Protein AF-A0A947U9P8-F1 (afdb_monomer_lite)

Radius of gyration: 18.7 Å; chains: 1; bounding box: 41×29×53 Å

Secondary structure (DSSP, 8-state):
-HHHHHHHHHHHHHHT--HHHHHHHHHS-TTHHHHHHHHHHHHHHHHHHHHHHHHHHHTSHHHHHHHHHHHHHHHTTSS-GGGSSHHHHHHHHHHHHHHHHHHHHHHHHHH-HHHH--HHHHHHHTT-

Foldseek 3Di:
DLVVVLVVLLVVLVVPDDPVLVVCQVPDDLLSSLVSSCVRRVVVSLVSVLVVLVVVLVVPPVQVVQLVVLCVCVVVVNDDPCVNGPSSVVSVVVSVVVSVVVSVVSNVCVVPVVVVDDPVSCVVVVVD

Structure (mmCIF, N/CA/C/O backbone):
data_AF-A0A947U9P8-F1
#
_entry.id   AF-A0A947U9P8-F1
#
loop_
_atom_site.group_PDB
_atom_site.id
_atom_site.type_symbol
_atom_site.label_atom_id
_atom_site.label_alt_id
_atom_site.label_comp_id
_atom_site.label_asym_id
_atom_site.label_entity_id
_atom_site.label_seq_id
_atom_site.pdbx_PDB_ins_code
_atom_site.Cartn_x
_atom_site.Cartn_y
_atom_site.Cartn_z
_atom_site.occupancy
_atom_site.B_iso_or_equiv
_atom_site.auth_seq_id
_atom_site.auth_comp_id
_atom_site.auth_asym_id
_atom_site.auth_atom_id
_atom_site.pdbx_PDB_model_num
ATOM 1 N N . ALA A 1 1 ? -9.992 14.859 2.950 1.00 57.84 1 ALA A N 1
ATOM 2 C CA . ALA A 1 1 ? -10.344 13.779 2.009 1.00 57.84 1 ALA A CA 1
ATOM 3 C C . ALA A 1 1 ? -9.172 12.811 1.955 1.00 57.84 1 ALA A C 1
ATOM 5 O O . ALA A 1 1 ? -8.072 13.300 1.754 1.00 57.84 1 ALA A O 1
ATOM 6 N N . ALA A 1 2 ? -9.402 11.507 2.150 1.00 67.00 2 ALA A N 1
ATOM 7 C CA . ALA A 1 2 ? -8.356 10.473 2.238 1.00 67.00 2 ALA A CA 1
ATOM 8 C C . ALA A 1 2 ? -7.621 10.239 0.904 1.00 67.00 2 ALA A C 1
ATOM 10 O O . ALA A 1 2 ? -6.412 10.034 0.858 1.00 67.00 2 ALA A O 1
ATOM 11 N N . VAL A 1 3 ? -8.364 10.322 -0.203 1.00 75.12 3 VAL A N 1
ATOM 12 C CA . VAL A 1 3 ? -7.885 9.969 -1.547 1.00 75.12 3 VAL A CA 1
ATOM 13 C C . VAL A 1 3 ? -6.702 10.837 -2.021 1.00 75.12 3 VAL A C 1
ATOM 15 O O . VAL A 1 3 ? -5.688 10.261 -2.410 1.00 75.12 3 VAL A O 1
ATOM 18 N N . PRO A 1 4 ? -6.728 12.184 -1.917 1.00 81.00 4 PRO A N 1
ATOM 19 C CA . PRO A 1 4 ? -5.564 13.012 -2.262 1.00 81.00 4 PRO A CA 1
ATOM 20 C C . PRO A 1 4 ? -4.300 12.698 -1.448 1.00 81.00 4 PRO A C 1
ATOM 22 O O . PRO A 1 4 ? -3.184 12.837 -1.942 1.00 81.00 4 PRO A O 1
ATOM 25 N N . GLN A 1 5 ? -4.461 12.263 -0.196 1.00 80.81 5 GLN A N 1
ATOM 26 C CA . GLN A 1 5 ? -3.339 11.938 0.689 1.00 80.81 5 GLN A CA 1
ATOM 27 C C . GLN A 1 5 ? -2.718 10.588 0.313 1.00 80.81 5 GLN A C 1
ATOM 29 O O . GLN A 1 5 ? -1.495 10.483 0.245 1.00 80.81 5 GLN A O 1
ATOM 34 N N . ALA A 1 6 ? -3.541 9.586 -0.022 1.00 82.88 6 ALA A N 1
ATOM 35 C CA . ALA A 1 6 ? -3.055 8.330 -0.596 1.00 82.88 6 ALA A CA 1
ATOM 36 C C . ALA A 1 6 ? -2.292 8.563 -1.903 1.00 82.88 6 ALA A C 1
ATOM 38 O O . ALA A 1 6 ? -1.206 8.021 -2.087 1.00 82.88 6 ALA A O 1
ATOM 39 N N . GLN A 1 7 ? -2.822 9.417 -2.783 1.00 86.44 7 GLN A N 1
ATOM 40 C CA . GLN A 1 7 ? -2.166 9.753 -4.043 1.00 86.44 7 GLN A CA 1
ATOM 41 C C . GLN A 1 7 ? -0.766 10.344 -3.820 1.00 86.44 7 GLN A C 1
ATOM 43 O O . GLN A 1 7 ? 0.184 9.918 -4.474 1.00 86.44 7 GLN A O 1
ATOM 48 N N . ALA A 1 8 ? -0.616 11.287 -2.885 1.00 90.00 8 ALA A N 1
ATOM 49 C CA . ALA A 1 8 ? 0.685 11.873 -2.566 1.00 90.00 8 ALA A CA 1
ATOM 50 C C . ALA A 1 8 ? 1.690 10.817 -2.068 1.00 90.00 8 ALA A C 1
ATOM 52 O O . ALA A 1 8 ? 2.834 10.795 -2.519 1.00 90.00 8 ALA A O 1
ATOM 53 N N . LEU A 1 9 ? 1.250 9.898 -1.202 1.00 90.94 9 LEU A N 1
ATOM 54 C CA . LEU A 1 9 ? 2.091 8.815 -0.679 1.00 90.94 9 LEU A CA 1
ATOM 55 C C . LEU A 1 9 ? 2.511 7.813 -1.762 1.00 90.94 9 LEU A C 1
ATOM 57 O O . LEU A 1 9 ? 3.663 7.375 -1.775 1.00 90.94 9 LEU A O 1
ATOM 61 N N . LEU A 1 10 ? 1.613 7.482 -2.693 1.00 90.56 10 LEU A N 1
ATOM 62 C CA . LEU A 1 10 ? 1.929 6.635 -3.846 1.00 90.56 10 LEU A CA 1
ATOM 63 C C . LEU A 1 10 ? 2.955 7.313 -4.763 1.00 90.56 10 LEU A C 1
ATOM 65 O O . LEU A 1 10 ? 3.940 6.691 -5.153 1.00 90.56 10 LEU A O 1
ATOM 69 N N . VAL A 1 11 ? 2.776 8.604 -5.055 1.00 92.12 11 VAL A N 1
ATOM 70 C CA . VAL A 1 11 ? 3.731 9.386 -5.858 1.00 92.12 11 VAL A CA 1
ATOM 71 C C . VAL A 1 11 ? 5.101 9.449 -5.184 1.00 92.12 11 VAL A C 1
ATOM 73 O O . VAL A 1 11 ? 6.125 9.289 -5.847 1.00 92.12 11 VAL A O 1
ATOM 76 N N . ASP A 1 12 ? 5.148 9.659 -3.872 1.00 93.44 12 ASP A N 1
ATOM 77 C CA . ASP A 1 12 ? 6.411 9.704 -3.138 1.00 93.44 12 ASP A CA 1
ATOM 78 C C . ASP A 1 12 ? 7.100 8.338 -3.058 1.00 93.44 12 ASP A C 1
ATOM 80 O O . ASP A 1 12 ? 8.331 8.287 -3.072 1.00 93.44 12 ASP A O 1
ATOM 84 N N . SER A 1 13 ? 6.342 7.238 -3.032 1.00 92.75 13 SER A N 1
ATOM 85 C CA . SER A 1 13 ? 6.898 5.892 -3.206 1.00 92.75 13 SER A CA 1
ATOM 86 C C . SER A 1 13 ? 7.559 5.743 -4.583 1.00 92.75 13 SER A C 1
ATOM 88 O O . SER A 1 13 ? 8.726 5.360 -4.663 1.00 92.75 13 SER A O 1
ATOM 90 N N . VAL A 1 14 ? 6.885 6.166 -5.660 1.00 91.94 14 VAL A N 1
ATOM 91 C CA . VAL A 1 14 ? 7.458 6.140 -7.019 1.00 91.94 14 VAL A CA 1
ATOM 92 C C . VAL A 1 14 ? 8.736 6.978 -7.113 1.00 91.94 14 VAL A C 1
ATOM 94 O O . VAL A 1 14 ? 9.714 6.535 -7.708 1.00 91.94 14 VAL A O 1
ATOM 97 N N . LYS A 1 15 ? 8.785 8.164 -6.493 1.00 91.56 15 LYS A N 1
ATOM 98 C CA . LYS A 1 15 ? 9.997 9.010 -6.490 1.00 91.56 15 LYS A CA 1
ATOM 99 C C . LYS A 1 15 ? 11.191 8.367 -5.780 1.00 91.56 15 LYS A C 1
ATOM 101 O O . LYS A 1 15 ? 12.328 8.706 -6.091 1.00 91.56 15 LYS A O 1
ATOM 106 N N . LYS A 1 16 ? 10.942 7.487 -4.807 1.00 93.19 16 LYS A N 1
ATOM 107 C CA . LYS A 1 16 ? 11.979 6.764 -4.052 1.00 93.19 16 LYS A CA 1
ATOM 108 C C . LYS A 1 16 ? 12.383 5.446 -4.719 1.00 93.19 16 LYS A C 1
ATOM 110 O O . LYS A 1 16 ? 13.271 4.767 -4.209 1.00 93.19 16 LYS A O 1
ATOM 115 N N . MET A 1 17 ? 11.755 5.093 -5.841 1.00 94.69 17 MET A N 1
ATOM 116 C CA . MET A 1 17 ? 12.045 3.876 -6.587 1.00 94.69 17 MET A CA 1
ATOM 117 C C . MET A 1 17 ? 13.469 3.893 -7.131 1.00 94.69 17 MET A C 1
ATOM 119 O O . MET A 1 17 ? 13.890 4.822 -7.822 1.00 94.69 17 MET A O 1
ATOM 123 N N . THR A 1 18 ? 14.215 2.832 -6.839 1.00 94.81 18 THR A N 1
ATOM 124 C CA . THR A 1 18 ? 15.554 2.661 -7.391 1.00 94.81 18 THR A CA 1
ATOM 125 C C . THR A 1 18 ? 15.489 2.087 -8.807 1.00 94.81 18 THR A C 1
ATOM 127 O O . THR A 1 18 ? 14.503 1.480 -9.229 1.00 94.81 18 THR A O 1
ATOM 130 N N . VAL A 1 19 ? 16.592 2.195 -9.551 1.00 92.31 19 VAL A N 1
ATOM 131 C CA . VAL A 1 19 ? 16.722 1.540 -10.866 1.00 92.31 19 VAL A CA 1
ATOM 132 C C . VAL A 1 19 ? 16.585 0.015 -10.751 1.00 92.31 19 VAL A C 1
ATOM 134 O O . VAL A 1 19 ? 16.101 -0.636 -11.677 1.00 92.31 19 VAL A O 1
ATOM 137 N N . GLN A 1 20 ? 17.003 -0.573 -9.626 1.00 93.31 20 GLN A N 1
ATOM 138 C CA . GLN A 1 20 ? 16.857 -2.005 -9.374 1.00 93.31 20 GLN A CA 1
ATOM 139 C C . GLN A 1 20 ? 15.390 -2.395 -9.170 1.00 93.31 20 GLN A C 1
ATOM 141 O O . GLN A 1 20 ? 14.950 -3.393 -9.746 1.00 93.31 20 GLN A O 1
ATOM 146 N N . ASP A 1 21 ? 14.630 -1.597 -8.420 1.00 92.88 21 ASP A N 1
ATOM 147 C CA . ASP A 1 21 ? 13.188 -1.798 -8.246 1.00 92.88 21 ASP A CA 1
ATOM 148 C C . ASP A 1 21 ? 12.474 -1.716 -9.597 1.00 92.88 21 ASP A C 1
ATOM 150 O O . ASP A 1 21 ? 11.746 -2.634 -9.964 1.00 92.88 21 ASP A O 1
ATOM 154 N N . ALA A 1 22 ? 12.773 -0.688 -10.399 1.00 90.19 22 ALA A N 1
ATOM 155 C CA . ALA A 1 22 ? 12.191 -0.517 -11.729 1.00 90.19 22 ALA A CA 1
ATOM 156 C C . ALA A 1 22 ? 12.481 -1.714 -12.653 1.00 90.19 22 ALA A C 1
ATOM 158 O O . ALA A 1 22 ? 11.582 -2.227 -13.318 1.00 90.19 22 ALA A O 1
ATOM 159 N N . LYS A 1 23 ? 13.723 -2.220 -12.665 1.00 90.06 23 LYS A N 1
ATOM 160 C CA . LYS A 1 23 ? 14.085 -3.437 -13.418 1.00 90.06 23 LYS A CA 1
ATOM 161 C C . LYS A 1 23 ? 13.336 -4.673 -12.922 1.00 90.06 23 LYS A C 1
ATOM 163 O O . LYS A 1 23 ? 12.973 -5.521 -13.735 1.00 90.06 23 LYS A O 1
ATOM 168 N N . SER A 1 24 ? 13.136 -4.785 -11.612 1.00 92.38 24 SER A N 1
ATOM 169 C CA . SER A 1 24 ? 12.415 -5.906 -11.004 1.00 92.38 24 SER A CA 1
ATOM 170 C C . SER A 1 24 ? 10.930 -5.851 -11.359 1.00 92.38 24 SER A C 1
ATOM 172 O O . SER A 1 24 ? 10.361 -6.872 -11.720 1.00 92.38 24 SER A O 1
ATOM 174 N N . ILE A 1 25 ? 10.334 -4.656 -11.374 1.00 91.81 25 ILE A N 1
ATOM 175 C CA . ILE A 1 25 ? 8.949 -4.428 -11.805 1.00 91.81 25 ILE A CA 1
ATOM 176 C C . ILE A 1 25 ? 8.761 -4.788 -13.282 1.00 91.81 25 ILE A C 1
ATOM 178 O O . ILE A 1 25 ? 7.796 -5.469 -13.628 1.00 91.81 25 ILE A O 1
ATOM 182 N N . LEU A 1 26 ? 9.688 -4.371 -14.151 1.00 87.38 26 LEU A N 1
ATOM 183 C CA . LEU A 1 26 ? 9.618 -4.652 -15.590 1.00 87.38 26 LEU A CA 1
ATOM 184 C C . LEU A 1 26 ? 9.696 -6.149 -15.914 1.00 87.38 26 LEU A C 1
ATOM 186 O O . LEU A 1 26 ? 9.060 -6.596 -16.862 1.00 87.38 26 LEU A O 1
ATOM 190 N N . ARG A 1 27 ? 10.476 -6.920 -15.149 1.00 89.00 27 ARG A N 1
ATOM 191 C CA . ARG A 1 27 ? 10.682 -8.364 -15.375 1.00 89.00 27 ARG A CA 1
ATOM 192 C C . ARG A 1 27 ? 9.787 -9.265 -14.528 1.00 89.00 27 ARG A C 1
ATOM 194 O O . ARG A 1 27 ? 9.801 -10.477 -14.720 1.00 89.00 27 ARG A O 1
ATOM 201 N N . GLY A 1 28 ? 9.092 -8.693 -13.554 1.00 88.69 28 GLY A N 1
ATOM 202 C CA . GLY A 1 28 ? 8.252 -9.425 -12.623 1.00 88.69 28 GLY A CA 1
ATOM 203 C C . GLY A 1 28 ? 6.851 -9.724 -13.176 1.00 88.69 28 GLY A C 1
ATOM 204 O O . GLY A 1 28 ? 6.546 -9.383 -14.323 1.00 88.69 28 GLY A O 1
ATOM 205 N N . PRO A 1 29 ? 5.991 -10.360 -12.358 1.00 90.00 29 PRO A N 1
ATOM 206 C CA . PRO A 1 29 ? 4.596 -10.648 -12.698 1.00 90.00 29 PRO A CA 1
ATOM 207 C C . PRO A 1 29 ? 3.766 -9.391 -13.021 1.00 90.00 29 PRO A C 1
ATOM 209 O O . PRO A 1 29 ? 4.204 -8.254 -12.824 1.00 90.00 29 PRO A O 1
ATOM 212 N N . GLN A 1 30 ? 2.543 -9.608 -13.515 1.00 87.62 30 GLN A N 1
ATOM 213 C CA . GLN A 1 30 ? 1.634 -8.563 -14.016 1.00 87.62 30 GLN A CA 1
ATOM 214 C C . GLN A 1 30 ? 1.257 -7.489 -12.977 1.00 87.62 30 GLN A C 1
ATOM 216 O O . GLN A 1 30 ? 0.841 -6.402 -13.357 1.00 87.62 30 GLN A O 1
ATOM 221 N N . ASP A 1 31 ? 1.437 -7.768 -11.689 1.00 93.62 31 ASP A N 1
ATOM 222 C CA . ASP A 1 31 ? 1.104 -6.900 -10.557 1.00 93.62 31 ASP A CA 1
ATOM 223 C C . ASP A 1 31 ? 2.349 -6.363 -9.817 1.00 93.62 31 ASP A C 1
ATOM 225 O O . ASP A 1 31 ? 2.261 -5.887 -8.683 1.00 93.62 31 ASP A O 1
ATOM 229 N N . SER A 1 32 ? 3.542 -6.455 -10.417 1.00 95.25 32 SER A N 1
ATOM 230 C CA . SER A 1 32 ? 4.799 -6.128 -9.723 1.00 95.25 32 SER A CA 1
ATOM 231 C C . SER A 1 32 ? 4.886 -4.679 -9.241 1.00 95.25 32 SER A C 1
ATOM 233 O O . SER A 1 32 ? 5.455 -4.420 -8.177 1.00 95.25 32 SER A O 1
ATOM 235 N N . ALA A 1 33 ? 4.359 -3.717 -10.007 1.00 94.06 33 ALA A N 1
ATOM 236 C CA . ALA A 1 33 ? 4.343 -2.320 -9.580 1.00 94.06 33 ALA A CA 1
ATOM 237 C C . ALA A 1 33 ? 3.389 -2.140 -8.395 1.00 94.06 33 ALA A C 1
ATOM 239 O O . ALA A 1 33 ? 3.711 -1.440 -7.434 1.00 94.06 33 ALA A O 1
ATOM 240 N N . THR A 1 34 ? 2.256 -2.835 -8.421 1.00 96.25 34 THR A N 1
ATOM 241 C CA . THR A 1 34 ? 1.279 -2.856 -7.337 1.00 96.25 34 THR A CA 1
ATOM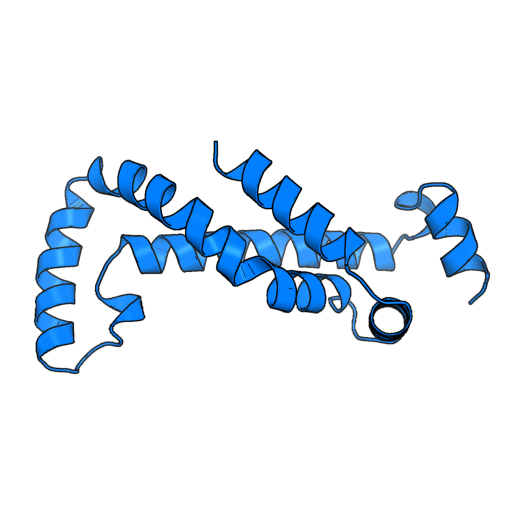 242 C C . THR A 1 34 ? 1.878 -3.444 -6.067 1.00 96.25 34 THR A C 1
ATOM 244 O O . THR A 1 34 ? 1.767 -2.831 -5.006 1.00 96.25 34 THR A O 1
ATOM 247 N N . GLN A 1 35 ? 2.582 -4.575 -6.158 1.00 96.94 35 GLN A N 1
ATOM 248 C CA . GLN A 1 35 ? 3.277 -5.178 -5.018 1.00 96.94 35 GLN A CA 1
ATOM 249 C C . GLN A 1 35 ? 4.324 -4.229 -4.422 1.00 96.94 35 GLN A C 1
ATOM 251 O O . GLN A 1 35 ? 4.411 -4.086 -3.199 1.00 96.94 35 GLN A O 1
ATOM 256 N N . TYR A 1 36 ? 5.092 -3.541 -5.273 1.00 96.56 36 TYR A N 1
ATOM 257 C CA . TYR A 1 36 ? 6.057 -2.538 -4.829 1.00 96.56 36 TYR A CA 1
ATOM 258 C C . TYR A 1 36 ? 5.376 -1.389 -4.076 1.00 96.56 36 TYR A C 1
ATOM 260 O O . TYR A 1 36 ? 5.782 -1.051 -2.960 1.00 96.56 36 TYR A O 1
ATOM 268 N N . LEU A 1 37 ? 4.324 -0.803 -4.656 1.00 96.25 37 LEU A N 1
ATOM 269 C CA . LEU A 1 37 ? 3.581 0.295 -4.039 1.00 96.25 37 LEU A CA 1
ATOM 270 C C . LEU A 1 37 ? 2.948 -0.147 -2.720 1.00 96.25 37 LEU A C 1
ATOM 272 O O . LEU A 1 37 ? 3.062 0.566 -1.724 1.00 96.25 37 LEU A O 1
ATOM 276 N N . ASN A 1 38 ? 2.358 -1.340 -2.680 1.00 96.44 38 ASN A N 1
ATOM 277 C CA . ASN A 1 38 ? 1.786 -1.918 -1.471 1.00 96.44 38 ASN A CA 1
ATOM 278 C C . ASN A 1 38 ? 2.848 -2.013 -0.367 1.00 96.44 38 ASN A C 1
ATOM 280 O O . ASN A 1 38 ? 2.715 -1.379 0.680 1.00 96.44 38 ASN A O 1
ATOM 284 N N . LYS A 1 39 ? 3.982 -2.660 -0.650 1.00 96.69 39 LYS A N 1
A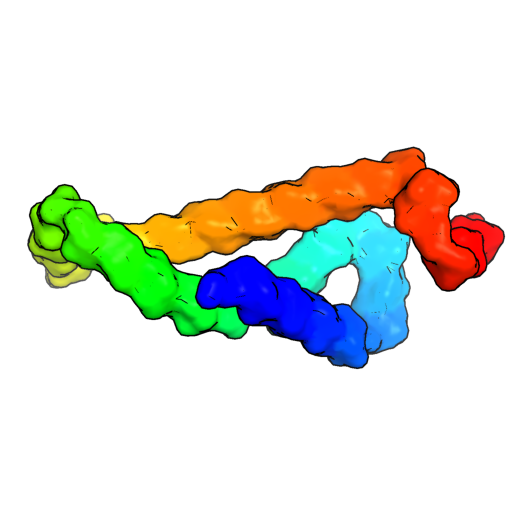TOM 285 C CA . LYS A 1 39 ? 5.082 -2.823 0.311 1.00 96.69 39 LYS A CA 1
ATOM 286 C C . LYS A 1 39 ? 5.636 -1.498 0.851 1.00 96.69 39 LYS A C 1
ATOM 288 O O . LYS A 1 39 ? 6.094 -1.444 1.988 1.00 96.69 39 LYS A O 1
ATOM 293 N N . THR A 1 40 ? 5.660 -0.448 0.036 1.00 96.44 40 THR A N 1
ATOM 294 C CA . THR A 1 40 ? 6.380 0.800 0.352 1.00 96.44 40 THR A CA 1
ATOM 295 C C . THR A 1 40 ? 5.494 1.930 0.867 1.00 96.44 40 THR A C 1
ATOM 297 O O . THR A 1 40 ? 6.020 2.882 1.449 1.00 96.44 40 THR A O 1
ATOM 300 N N . SER A 1 41 ? 4.178 1.843 0.650 1.00 95.94 41 SER A N 1
ATOM 301 C CA . SER A 1 41 ? 3.238 2.923 0.968 1.00 95.94 41 SER A CA 1
ATOM 302 C C . SER A 1 41 ? 2.027 2.496 1.799 1.00 95.94 41 SER A C 1
ATOM 304 O O . SER A 1 41 ? 1.404 3.364 2.413 1.00 95.94 41 SER A O 1
ATOM 306 N N . ARG A 1 42 ? 1.680 1.198 1.857 1.00 95.31 42 ARG A N 1
ATOM 307 C CA . ARG A 1 42 ? 0.428 0.739 2.487 1.00 95.31 42 ARG A CA 1
ATOM 308 C C . ARG A 1 42 ? 0.302 1.186 3.936 1.00 95.31 42 ARG A C 1
ATOM 310 O O . ARG A 1 42 ? -0.744 1.705 4.303 1.00 95.31 42 ARG A O 1
ATOM 317 N N . GLU A 1 43 ? 1.353 1.047 4.738 1.00 94.75 43 GLU A N 1
ATOM 318 C CA . GLU A 1 43 ? 1.316 1.429 6.156 1.00 94.75 43 GLU A CA 1
ATOM 319 C C . GLU A 1 43 ? 1.140 2.940 6.354 1.00 94.75 43 GLU A C 1
ATOM 321 O O . GLU A 1 43 ? 0.378 3.383 7.214 1.00 94.75 43 GLU A O 1
ATOM 326 N N . GLN A 1 44 ? 1.786 3.761 5.524 1.00 94.19 44 GLN A N 1
ATOM 327 C CA . GLN A 1 44 ? 1.604 5.209 5.581 1.00 94.19 44 GLN A CA 1
ATOM 328 C C . GLN A 1 44 ? 0.188 5.600 5.144 1.00 94.19 44 GLN A C 1
ATOM 330 O O . GLN A 1 44 ? -0.422 6.466 5.769 1.00 94.19 44 GLN A O 1
ATOM 335 N N . ILE A 1 45 ? -0.358 4.950 4.110 1.00 94.06 45 ILE A N 1
ATOM 336 C CA . ILE A 1 45 ? -1.737 5.184 3.660 1.00 94.06 45 ILE A CA 1
ATOM 337 C C . ILE A 1 45 ? -2.716 4.757 4.758 1.00 94.06 45 ILE A C 1
ATOM 339 O O . ILE A 1 45 ? -3.617 5.522 5.100 1.00 94.06 45 ILE A O 1
ATOM 343 N N . ARG A 1 46 ? -2.491 3.595 5.384 1.00 94.31 46 ARG A N 1
ATOM 344 C CA . ARG A 1 46 ? -3.260 3.088 6.526 1.00 94.31 46 ARG A CA 1
ATOM 345 C C . ARG A 1 46 ? -3.325 4.107 7.656 1.00 94.31 46 ARG A C 1
ATOM 347 O O . ARG A 1 46 ? -4.412 4.407 8.144 1.00 94.31 46 ARG A O 1
ATOM 354 N N . ALA A 1 47 ? -2.183 4.676 8.038 1.00 92.69 47 ALA A N 1
ATOM 355 C CA . ALA A 1 47 ? -2.105 5.676 9.099 1.00 92.69 47 ALA A CA 1
ATOM 356 C C . ALA A 1 47 ? -2.925 6.944 8.786 1.00 92.69 47 ALA A C 1
ATOM 358 O O . ALA A 1 47 ? -3.494 7.543 9.697 1.00 92.69 47 ALA A O 1
ATOM 359 N N . GLN A 1 48 ? -3.026 7.333 7.510 1.00 90.81 48 GLN A N 1
ATOM 360 C CA . GLN A 1 48 ? -3.858 8.464 7.078 1.00 90.81 48 GLN A CA 1
ATOM 361 C C . GLN A 1 48 ? -5.345 8.099 6.963 1.00 90.81 48 GLN A C 1
ATOM 363 O O . GLN A 1 48 ? -6.215 8.934 7.213 1.00 90.81 48 GLN A O 1
ATOM 368 N N . PHE A 1 49 ? -5.655 6.857 6.588 1.00 89.94 49 PHE A N 1
ATOM 369 C CA . PHE A 1 49 ? -7.024 6.398 6.352 1.00 89.94 49 PHE A CA 1
ATOM 370 C C . PHE A 1 49 ? -7.755 6.081 7.652 1.00 89.94 49 PHE A C 1
ATOM 372 O O . PHE A 1 49 ? -8.917 6.457 7.794 1.00 89.94 49 PHE A O 1
ATOM 379 N N . LEU A 1 50 ? -7.072 5.466 8.619 1.00 90.94 50 LEU A N 1
ATOM 380 C CA . LEU A 1 50 ? -7.661 5.043 9.887 1.00 90.94 50 LEU A CA 1
ATOM 381 C C . LEU A 1 50 ? -8.451 6.148 10.619 1.00 90.94 50 LEU A C 1
ATOM 383 O O . LEU A 1 50 ? -9.588 5.877 10.999 1.00 90.94 50 LEU A O 1
ATOM 387 N N . PRO A 1 51 ? -7.958 7.393 10.806 1.00 90.44 51 PRO A N 1
ATOM 388 C CA . PRO A 1 51 ? -8.745 8.436 11.474 1.00 90.44 51 PRO A CA 1
ATOM 389 C C . PRO A 1 51 ? -9.982 8.870 10.671 1.00 90.44 51 PRO A C 1
ATOM 391 O O . PRO A 1 51 ? -10.991 9.271 11.252 1.00 90.44 51 PRO A O 1
ATOM 394 N N . ILE A 1 52 ? -9.929 8.782 9.340 1.00 88.62 52 ILE A N 1
ATOM 395 C CA . ILE A 1 52 ? -11.048 9.132 8.457 1.00 88.62 52 ILE A CA 1
ATOM 396 C C . ILE A 1 52 ? -12.114 8.036 8.510 1.00 88.62 52 ILE A C 1
ATOM 398 O O . ILE A 1 52 ? -13.293 8.345 8.679 1.00 88.62 52 ILE A O 1
ATOM 402 N N . VAL A 1 53 ? -11.690 6.771 8.430 1.00 88.12 53 VAL A N 1
ATOM 403 C CA . VAL A 1 53 ? -12.557 5.601 8.609 1.00 88.12 53 VAL A CA 1
ATOM 404 C C . VAL A 1 53 ? -13.181 5.632 9.994 1.00 88.12 53 VAL A C 1
ATOM 406 O O . VAL A 1 53 ? -14.393 5.524 10.104 1.00 88.12 53 VAL A O 1
ATOM 409 N N . LYS A 1 54 ? -12.395 5.887 11.043 1.00 87.38 54 LYS A N 1
ATOM 410 C CA . LYS A 1 54 ? -12.908 6.015 12.406 1.00 87.38 54 LYS A CA 1
ATOM 411 C C . LYS A 1 54 ? -14.007 7.062 12.511 1.00 87.38 54 LYS A C 1
ATOM 413 O O . LYS A 1 54 ? -15.085 6.751 12.997 1.00 87.38 54 LYS A O 1
ATOM 418 N N . LYS A 1 55 ? -13.785 8.266 11.978 1.00 86.62 55 LYS A N 1
ATOM 419 C CA . LYS A 1 55 ? -14.805 9.322 11.981 1.00 86.62 55 LYS A CA 1
ATOM 420 C C . LYS A 1 55 ? -16.086 8.903 11.251 1.00 86.62 55 LYS A C 1
ATOM 422 O O . LYS A 1 55 ? -17.168 9.247 11.712 1.00 86.62 55 LYS A O 1
ATOM 427 N N . ALA A 1 56 ? -15.972 8.201 10.124 1.00 85.00 56 ALA A N 1
ATOM 428 C CA . ALA A 1 56 ? -17.128 7.725 9.364 1.00 85.00 56 ALA A CA 1
ATOM 429 C C . ALA A 1 56 ? -17.873 6.602 10.102 1.00 85.00 56 ALA A C 1
ATOM 431 O O . ALA A 1 56 ? -19.099 6.595 10.165 1.00 85.00 56 ALA A O 1
ATOM 432 N N . THR A 1 57 ? -17.135 5.678 10.707 1.00 81.62 57 THR A N 1
ATOM 433 C CA . THR A 1 57 ? -17.690 4.516 11.398 1.00 81.62 57 THR A CA 1
ATOM 434 C C . THR A 1 57 ? -18.279 4.890 12.762 1.00 81.62 57 THR A C 1
ATOM 436 O O . THR A 1 57 ? -19.328 4.369 13.125 1.00 81.62 57 THR A O 1
ATOM 439 N N . ASP A 1 58 ? -17.711 5.874 13.468 1.00 78.94 58 ASP A N 1
ATOM 440 C CA . ASP A 1 58 ? -18.249 6.434 14.721 1.00 78.94 58 ASP A CA 1
ATOM 441 C C . ASP A 1 58 ? -19.644 7.070 14.539 1.00 78.94 58 ASP A C 1
ATOM 443 O O . ASP A 1 58 ? -20.422 7.154 15.492 1.00 78.94 58 ASP A O 1
ATOM 447 N N . GLN A 1 59 ? -19.983 7.503 13.318 1.00 76.12 59 GLN A N 1
ATOM 448 C CA . GLN A 1 59 ? -21.315 8.021 12.974 1.00 76.12 59 GLN A CA 1
ATOM 449 C C . GLN A 1 59 ? -22.363 6.911 12.822 1.00 76.12 59 GLN A C 1
ATOM 451 O O . GLN A 1 59 ? -23.561 7.192 12.815 1.00 76.12 59 GLN A O 1
ATOM 456 N N . VAL A 1 60 ? -21.934 5.651 12.727 1.00 78.38 60 VAL A N 1
ATOM 457 C CA . VAL A 1 60 ? -22.813 4.495 12.567 1.00 78.38 60 VAL A CA 1
ATOM 458 C C . VAL A 1 60 ? -22.939 3.787 13.914 1.00 78.38 60 VAL A C 1
ATOM 460 O O . VAL A 1 60 ? -21.989 3.194 14.415 1.00 78.38 60 VAL A O 1
ATOM 463 N N . GLY A 1 61 ? -24.136 3.798 14.510 1.00 69.25 61 GLY A N 1
ATOM 464 C CA . GLY A 1 61 ? -24.379 3.207 15.838 1.00 69.25 61 GLY A CA 1
ATOM 465 C C . GLY A 1 61 ? -23.965 1.730 15.976 1.00 69.25 61 GLY A C 1
ATOM 466 O O . GLY A 1 61 ? -23.588 1.302 17.066 1.00 69.25 61 GLY A O 1
ATOM 467 N N . LEU A 1 62 ? -23.950 0.976 14.870 1.00 71.38 62 LEU A N 1
ATOM 468 C CA . LEU A 1 62 ? -23.489 -0.420 14.808 1.00 71.38 62 LEU A CA 1
ATOM 469 C C . LEU A 1 62 ? -22.005 -0.591 15.171 1.00 71.38 62 LEU A C 1
ATOM 471 O O . LEU A 1 62 ? -21.633 -1.623 15.727 1.00 71.38 62 LEU A O 1
ATOM 475 N N . ALA A 1 63 ? -21.170 0.420 14.920 1.00 75.31 63 ALA A N 1
ATOM 476 C CA . ALA A 1 63 ? -19.746 0.376 15.238 1.00 75.31 63 ALA A CA 1
ATOM 477 C C . ALA A 1 63 ? -19.486 0.205 16.736 1.00 75.31 63 ALA A C 1
ATOM 479 O O . ALA A 1 63 ? -18.631 -0.579 17.141 1.00 75.31 63 ALA A O 1
ATOM 480 N N . LYS A 1 64 ? -20.276 0.889 17.574 1.00 72.44 64 LYS A N 1
ATOM 481 C CA . LYS A 1 64 ? -20.165 0.792 19.036 1.00 72.44 64 LYS A CA 1
ATOM 482 C C . LYS A 1 64 ? -20.495 -0.614 19.534 1.00 72.44 64 LYS A C 1
ATOM 484 O O . LYS A 1 64 ? -19.775 -1.142 20.379 1.00 72.44 64 LYS A O 1
ATOM 489 N N . GLN A 1 65 ? -21.546 -1.226 18.987 1.00 75.38 65 GLN A N 1
ATOM 490 C CA . GLN A 1 65 ? -21.971 -2.572 19.371 1.00 75.38 65 GLN A CA 1
ATOM 491 C C . GLN A 1 65 ? -20.929 -3.624 18.965 1.00 75.38 65 GLN A C 1
ATOM 493 O O . GLN A 1 65 ? -20.571 -4.477 19.777 1.00 75.38 65 GLN A O 1
ATOM 498 N N . TYR A 1 66 ? -20.399 -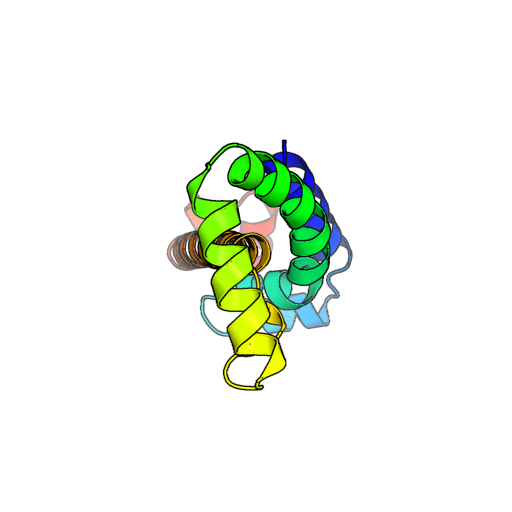3.528 17.739 1.00 77.06 66 TYR A N 1
ATOM 499 C CA . TYR A 1 66 ? -19.330 -4.410 17.268 1.00 77.06 66 TYR A CA 1
ATOM 500 C C . TYR A 1 66 ? -18.070 -4.266 18.125 1.00 77.06 66 TYR A C 1
ATOM 502 O O . TYR A 1 66 ? -17.529 -5.266 18.580 1.00 77.06 66 TYR A O 1
ATOM 510 N N . ASN A 1 67 ? -17.636 -3.035 18.411 1.00 74.75 67 ASN A N 1
ATOM 511 C CA . ASN A 1 67 ? -16.424 -2.781 19.190 1.00 74.75 67 ASN A CA 1
ATOM 512 C C . ASN A 1 67 ? -16.526 -3.287 20.633 1.00 74.75 67 ASN A C 1
ATOM 514 O O . ASN A 1 67 ? -15.539 -3.782 21.171 1.00 74.75 67 ASN A O 1
ATOM 518 N N . SER A 1 68 ? -17.710 -3.224 21.252 1.00 76.88 68 SER A N 1
ATOM 519 C CA . SER A 1 68 ? -17.923 -3.806 22.583 1.00 76.88 68 SER A CA 1
ATOM 520 C C . SER A 1 68 ? -17.775 -5.330 22.569 1.00 76.88 68 SER A C 1
ATOM 522 O O . SER A 1 68 ? -17.148 -5.893 23.463 1.00 76.88 68 SER A O 1
ATOM 524 N N . PHE A 1 69 ? -18.334 -6.000 21.557 1.00 76.94 69 PHE A N 1
ATOM 525 C CA . PHE A 1 69 ? -18.267 -7.456 21.430 1.00 76.94 69 PHE A CA 1
ATOM 526 C C . PHE A 1 69 ? -16.864 -7.934 21.030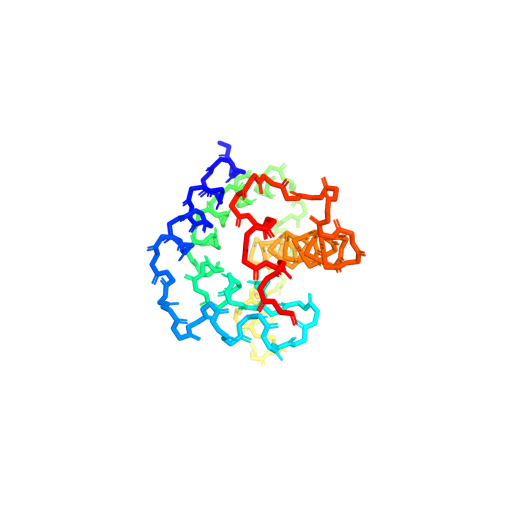 1.00 76.94 69 PHE A C 1
ATOM 528 O O . PHE A 1 69 ? -16.293 -8.813 21.673 1.00 76.94 69 PHE A O 1
ATOM 535 N N . ALA A 1 70 ? -16.279 -7.317 20.003 1.00 74.31 70 ALA A N 1
ATOM 536 C CA . ALA A 1 70 ? -14.949 -7.646 19.505 1.00 74.31 70 ALA A CA 1
ATOM 537 C C . ALA A 1 70 ? -13.859 -7.327 20.543 1.00 74.31 70 ALA A C 1
ATOM 539 O O . ALA A 1 70 ? -12.962 -8.136 20.757 1.00 74.31 70 ALA A O 1
ATOM 540 N N . GLY A 1 71 ? -13.966 -6.210 21.269 1.00 72.31 71 GLY A N 1
ATOM 541 C CA . GLY A 1 71 ? -13.048 -5.895 22.365 1.00 72.31 71 GLY A CA 1
ATOM 542 C C . GLY A 1 71 ? -13.076 -6.942 23.483 1.00 72.31 71 GLY A C 1
ATOM 543 O O . GLY A 1 71 ? -12.027 -7.316 24.005 1.00 72.31 71 GLY A O 1
ATOM 544 N N . GLN A 1 72 ? -14.260 -7.470 23.807 1.00 76.56 72 GLN A N 1
ATOM 545 C CA . GLN A 1 72 ? -14.413 -8.535 24.797 1.00 76.56 72 GLN A CA 1
ATOM 546 C C . GLN A 1 72 ? -13.891 -9.885 24.282 1.00 76.56 72 GLN A C 1
ATOM 548 O O . GLN A 1 72 ? -13.252 -10.612 25.026 1.00 76.56 72 GLN A O 1
ATOM 553 N N . ALA A 1 73 ? -14.093 -10.229 23.010 1.00 71.50 73 ALA A N 1
ATOM 554 C CA . ALA A 1 73 ? -13.546 -11.463 22.438 1.00 71.50 73 ALA A CA 1
ATOM 555 C C . ALA A 1 73 ? -12.008 -11.426 22.291 1.00 71.50 73 ALA A C 1
ATOM 557 O O . ALA A 1 73 ? -11.338 -12.441 22.497 1.00 71.50 73 ALA A O 1
ATOM 558 N N . ALA A 1 74 ? -11.434 -10.256 21.992 1.00 72.06 74 ALA A N 1
ATOM 559 C CA . ALA A 1 74 ? -9.987 -10.061 21.917 1.00 72.06 74 ALA A CA 1
ATOM 560 C C . ALA A 1 74 ? -9.302 -10.194 23.288 1.00 72.06 74 ALA A C 1
ATOM 562 O O . ALA A 1 74 ? -8.209 -10.753 23.365 1.00 72.06 74 ALA A O 1
ATOM 563 N N . SER A 1 75 ? -9.940 -9.754 24.382 1.00 72.31 75 SER A N 1
ATOM 564 C CA . SER A 1 75 ? -9.384 -9.916 25.737 1.00 72.31 75 SER A CA 1
ATOM 565 C C . SER A 1 75 ? -9.321 -11.378 26.199 1.00 72.31 75 SER A C 1
ATOM 567 O O . SER A 1 75 ? -8.507 -11.707 27.059 1.00 72.31 75 SER A O 1
ATOM 569 N N . PHE A 1 76 ? -10.110 -12.265 25.584 1.00 77.00 76 PHE A N 1
ATOM 570 C CA . PHE A 1 76 ? -10.024 -13.719 25.759 1.00 77.00 76 PHE A CA 1
ATOM 571 C C . PHE A 1 76 ? -9.059 -14.405 24.773 1.00 77.00 76 PHE A C 1
ATOM 573 O O . PHE A 1 76 ? -8.944 -15.628 24.790 1.00 77.00 76 PHE A O 1
ATOM 580 N N . GLY A 1 77 ? -8.368 -13.649 23.911 1.00 71.44 77 GLY A N 1
ATOM 581 C CA . GLY A 1 77 ? -7.412 -14.183 22.933 1.00 71.44 77 GLY A CA 1
ATOM 582 C C . GLY A 1 77 ? -8.051 -14.919 21.750 1.00 71.44 77 GLY A C 1
ATOM 583 O O . GLY A 1 77 ? -7.358 -15.635 21.034 1.00 71.44 77 GLY A O 1
ATOM 584 N N . VAL A 1 78 ? -9.363 -14.763 21.539 1.00 74.31 78 VAL A N 1
ATOM 585 C CA . VAL A 1 78 ? -10.124 -15.495 20.506 1.00 74.31 78 VAL A CA 1
ATOM 586 C C . VAL A 1 78 ? -9.967 -14.861 19.116 1.00 74.31 78 VAL A C 1
ATOM 588 O O . VAL A 1 78 ? -10.156 -15.530 18.104 1.00 74.31 78 VAL A O 1
ATOM 591 N N . ILE A 1 79 ? -9.595 -13.580 19.051 1.00 68.06 79 ILE A N 1
ATOM 592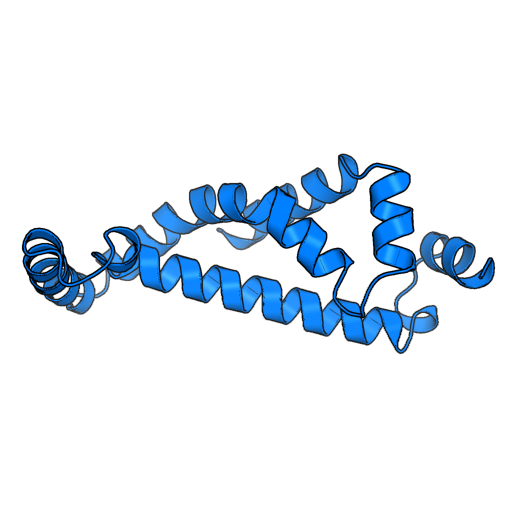 C CA . ILE A 1 79 ? -9.388 -12.831 17.805 1.00 68.06 79 ILE A CA 1
ATOM 593 C C . ILE A 1 79 ? -8.147 -11.940 17.888 1.00 68.06 79 ILE A C 1
ATOM 595 O O . ILE A 1 79 ? -7.815 -11.414 18.950 1.00 68.06 79 ILE A O 1
ATOM 599 N N . ASP A 1 80 ? -7.480 -11.760 16.745 1.00 67.19 80 ASP A N 1
ATOM 600 C CA . ASP A 1 80 ? -6.320 -10.876 16.598 1.00 67.19 80 ASP A CA 1
ATOM 601 C C . ASP A 1 80 ? -6.694 -9.430 16.977 1.00 67.19 80 ASP A C 1
ATOM 603 O O . ASP A 1 80 ? -7.740 -8.913 16.572 1.00 67.19 80 ASP A O 1
ATOM 607 N N . ALA A 1 81 ? -5.816 -8.755 17.725 1.00 63.81 81 ALA A N 1
ATOM 608 C CA . ALA A 1 81 ? -5.962 -7.357 18.124 1.00 63.81 81 ALA A CA 1
ATOM 609 C C . ALA A 1 81 ? -6.160 -6.412 16.924 1.00 63.81 81 ALA A C 1
ATOM 611 O O . ALA A 1 81 ? -6.822 -5.378 17.046 1.00 63.81 81 ALA A O 1
ATOM 612 N N . LYS A 1 82 ? -5.640 -6.773 15.744 1.00 59.91 82 LYS A N 1
ATOM 613 C CA . LYS A 1 82 ? -5.867 -6.024 14.499 1.00 59.91 82 LYS A CA 1
ATOM 614 C C . LYS A 1 82 ? -7.324 -6.075 14.025 1.00 59.91 82 LYS A C 1
ATOM 616 O O . LYS A 1 82 ? -7.774 -5.127 13.393 1.00 59.91 82 LYS A O 1
ATOM 621 N N . SER A 1 83 ? -8.069 -7.113 14.396 1.00 62.28 83 SER A N 1
ATOM 622 C CA . SER A 1 83 ? -9.492 -7.303 14.077 1.00 62.28 83 SER A CA 1
ATOM 623 C C . SER A 1 83 ? -10.424 -6.925 15.234 1.00 62.28 83 SER A C 1
ATOM 625 O O . SER A 1 83 ? -11.645 -7.033 15.112 1.00 62.28 83 SER A O 1
ATOM 627 N N . ALA A 1 84 ? -9.867 -6.468 16.360 1.00 67.81 84 ALA A N 1
ATOM 628 C CA . ALA A 1 84 ? -10.607 -6.191 17.591 1.00 67.81 84 ALA A CA 1
ATOM 629 C C . ALA A 1 84 ? -11.505 -4.942 17.526 1.00 67.81 84 ALA A C 1
ATOM 631 O O . ALA A 1 84 ? -12.250 -4.679 18.468 1.00 67.81 84 ALA A O 1
ATOM 632 N N . ASN A 1 85 ? -11.447 -4.166 16.439 1.00 75.19 85 ASN A N 1
ATOM 633 C CA . ASN A 1 85 ? -12.393 -3.085 16.190 1.00 75.19 85 ASN A CA 1
ATOM 634 C C . ASN A 1 85 ? -12.740 -2.956 14.701 1.00 75.19 85 ASN A C 1
ATOM 636 O O . ASN A 1 85 ? -11.966 -3.338 13.816 1.00 75.19 85 ASN A O 1
ATOM 640 N N . ILE A 1 86 ? -13.941 -2.444 14.443 1.00 83.25 86 ILE A N 1
ATOM 641 C CA . ILE A 1 86 ? -14.510 -2.331 13.099 1.00 83.25 86 ILE A CA 1
ATOM 642 C C . ILE A 1 86 ? -13.729 -1.332 12.243 1.00 83.25 86 ILE A C 1
ATOM 644 O O . ILE A 1 86 ? -13.638 -1.494 11.031 1.00 83.25 86 ILE A O 1
ATOM 648 N N . GLU A 1 87 ? -13.126 -0.317 12.861 1.00 86.31 87 GLU A N 1
ATOM 649 C CA . GLU A 1 87 ? -12.370 0.720 12.169 1.00 86.31 87 GLU A CA 1
ATOM 650 C C . GLU A 1 87 ? -11.116 0.157 11.505 1.00 86.31 87 GLU A C 1
ATOM 652 O O . GLU A 1 87 ? -10.854 0.457 10.340 1.00 86.31 87 GLU A O 1
ATOM 657 N N . ASN A 1 88 ? -10.359 -0.683 12.214 1.00 85.88 88 ASN A N 1
ATOM 658 C CA . ASN A 1 88 ? -9.195 -1.366 11.664 1.00 85.88 88 ASN A CA 1
ATOM 659 C C . ASN A 1 88 ? -9.614 -2.292 10.522 1.00 85.88 88 ASN A C 1
ATOM 661 O O . ASN A 1 88 ? -9.026 -2.216 9.448 1.00 85.88 88 ASN A O 1
ATOM 665 N N . TYR A 1 89 ? -10.658 -3.102 10.726 1.00 85.00 89 TYR A N 1
ATOM 666 C CA . TYR A 1 89 ? -11.152 -4.019 9.699 1.00 85.00 89 TYR A CA 1
ATOM 667 C C . TYR A 1 89 ? -11.568 -3.279 8.422 1.00 85.00 89 TYR A C 1
ATOM 669 O O . TYR A 1 89 ? -11.090 -3.593 7.335 1.00 85.00 89 TYR A O 1
ATOM 677 N N . VAL A 1 90 ? -12.402 -2.243 8.546 1.00 88.56 90 VAL A N 1
ATOM 678 C CA . VAL A 1 90 ? -12.850 -1.434 7.403 1.00 88.56 90 VAL A CA 1
ATOM 679 C C . VAL A 1 90 ? -11.675 -0.713 6.740 1.00 88.56 90 VAL A C 1
ATOM 681 O O . VAL A 1 90 ? -11.647 -0.599 5.517 1.00 88.56 90 VAL A O 1
ATOM 684 N N . THR A 1 91 ? -10.685 -0.260 7.515 1.00 91.56 91 THR A N 1
ATOM 685 C CA . THR A 1 91 ? -9.472 0.356 6.957 1.00 91.56 91 THR A CA 1
ATOM 686 C C . THR A 1 91 ? -8.677 -0.643 6.120 1.00 91.56 91 THR A C 1
ATOM 688 O O . THR A 1 91 ? -8.287 -0.302 5.007 1.00 91.56 91 THR A O 1
ATOM 691 N N . GLU A 1 92 ? -8.475 -1.873 6.601 1.00 91.38 92 GLU A N 1
ATOM 692 C CA . GLU A 1 92 ? -7.797 -2.915 5.818 1.00 91.38 92 GLU A CA 1
ATOM 693 C C . GLU A 1 92 ? -8.568 -3.258 4.544 1.00 91.38 92 GLU A C 1
ATOM 695 O O . GLU A 1 92 ? -7.974 -3.287 3.473 1.00 91.38 92 GLU A O 1
ATOM 700 N N . GLN A 1 93 ? -9.893 -3.411 4.626 1.00 91.25 93 GLN A N 1
ATOM 701 C CA . GLN A 1 93 ? -10.725 -3.681 3.448 1.00 91.25 93 GLN A CA 1
ATOM 702 C C . GLN A 1 93 ? -10.671 -2.541 2.420 1.00 91.25 93 GLN A C 1
ATOM 704 O O . GLN A 1 93 ? -10.622 -2.786 1.215 1.00 91.25 93 GLN A O 1
ATOM 709 N N . ALA A 1 94 ? -10.634 -1.286 2.874 1.00 91.06 94 ALA A N 1
ATOM 710 C CA . ALA A 1 94 ? -10.477 -0.136 1.988 1.00 91.06 94 ALA A CA 1
ATOM 711 C C . ALA A 1 94 ? -9.096 -0.111 1.309 1.00 91.06 94 ALA A C 1
ATOM 713 O O . ALA A 1 94 ? -8.998 0.244 0.134 1.00 91.06 94 ALA A O 1
ATOM 714 N N . LEU A 1 95 ? -8.034 -0.487 2.028 1.00 94.00 95 LEU A N 1
ATOM 715 C CA . LEU A 1 95 ? -6.688 -0.612 1.463 1.00 94.00 95 LEU A CA 1
ATOM 716 C C . LEU A 1 95 ? -6.597 -1.773 0.474 1.00 94.00 95 LEU A C 1
ATOM 718 O O . LEU A 1 95 ? -5.991 -1.612 -0.581 1.00 94.00 95 LEU A O 1
ATOM 722 N N . ASP A 1 96 ? -7.208 -2.913 0.788 1.00 94.56 96 ASP A N 1
ATOM 723 C CA . ASP A 1 96 ? -7.276 -4.063 -0.113 1.00 94.56 96 ASP A CA 1
ATOM 724 C C . ASP A 1 96 ? -7.972 -3.674 -1.413 1.00 94.56 96 ASP A C 1
ATOM 726 O O . ASP A 1 96 ? -7.379 -3.819 -2.477 1.00 94.56 96 ASP A O 1
ATOM 730 N N . GLY A 1 97 ? -9.151 -3.051 -1.327 1.00 94.06 97 GLY A N 1
ATOM 731 C CA . GLY A 1 97 ? -9.854 -2.534 -2.500 1.00 94.06 97 GLY A CA 1
ATOM 732 C C . GLY A 1 97 ? -9.023 -1.523 -3.296 1.00 94.06 97 GLY A C 1
ATOM 733 O O . GLY A 1 97 ? -8.952 -1.615 -4.519 1.00 94.06 97 GLY A O 1
ATOM 734 N N . LEU A 1 98 ? -8.335 -0.593 -2.624 1.00 92.88 98 LEU A N 1
ATOM 735 C CA . LEU A 1 98 ? -7.443 0.363 -3.289 1.00 92.88 98 LEU A CA 1
ATOM 736 C C . LEU A 1 98 ? -6.350 -0.349 -4.099 1.00 92.88 98 LEU A C 1
ATOM 738 O O . LEU A 1 98 ? -6.135 -0.010 -5.261 1.00 92.88 98 LEU A O 1
ATOM 742 N N . PHE A 1 99 ? -5.660 -1.325 -3.506 1.00 95.62 99 PHE A N 1
ATOM 743 C CA . PHE A 1 99 ? -4.589 -2.046 -4.193 1.00 95.62 99 PHE A CA 1
ATOM 744 C C . PHE A 1 99 ? -5.108 -3.026 -5.250 1.00 95.62 99 PHE A C 1
ATOM 746 O O . PHE A 1 99 ? -4.425 -3.212 -6.254 1.00 95.62 99 PHE A O 1
ATOM 753 N N . THR A 1 100 ? -6.319 -3.569 -5.103 1.00 96.19 100 THR A N 1
ATOM 754 C CA . THR A 1 100 ? -7.000 -4.313 -6.173 1.00 96.19 100 THR A CA 1
ATOM 755 C C . THR A 1 100 ? -7.217 -3.431 -7.400 1.00 96.19 100 THR A C 1
ATOM 757 O O . THR A 1 100 ? -6.808 -3.811 -8.493 1.00 96.19 100 THR A O 1
ATOM 760 N N . MET A 1 101 ? -7.754 -2.217 -7.231 1.00 93.25 101 MET A N 1
ATOM 761 C CA . MET A 1 101 ? -7.960 -1.297 -8.360 1.00 93.25 101 MET A CA 1
ATOM 762 C C . MET A 1 101 ? -6.638 -0.890 -9.030 1.00 93.25 101 MET A C 1
ATOM 764 O O . MET A 1 101 ? -6.576 -0.727 -10.248 1.00 93.25 101 MET A O 1
ATOM 768 N N . ILE A 1 102 ? -5.563 -0.726 -8.249 1.00 92.06 102 ILE A N 1
ATOM 769 C CA . ILE A 1 102 ? -4.226 -0.443 -8.794 1.00 92.06 102 ILE A CA 1
ATOM 770 C C . ILE A 1 102 ? -3.707 -1.643 -9.601 1.00 92.06 102 ILE A C 1
ATOM 772 O O . ILE A 1 102 ? -3.181 -1.430 -10.692 1.00 92.06 102 ILE A O 1
ATOM 776 N N . ALA A 1 103 ? -3.894 -2.877 -9.117 1.00 94.69 103 ALA A N 1
ATOM 777 C CA . ALA A 1 103 ? -3.502 -4.093 -9.835 1.00 94.69 103 ALA A CA 1
ATOM 778 C C . ALA A 1 103 ? -4.236 -4.233 -11.173 1.00 94.69 103 ALA A C 1
ATOM 780 O O . ALA A 1 103 ? -3.610 -4.508 -12.194 1.00 94.69 103 ALA A O 1
ATOM 781 N N . GLU A 1 104 ? -5.549 -3.999 -11.184 1.00 92.88 104 GLU A N 1
ATOM 782 C CA . GLU A 1 104 ? -6.357 -4.022 -12.408 1.00 92.88 104 GLU A CA 1
ATOM 783 C C . GLU A 1 104 ? -5.872 -2.973 -13.415 1.00 92.88 104 GLU A C 1
ATOM 785 O O . GLU A 1 104 ? -5.715 -3.256 -14.607 1.00 92.88 104 GLU A O 1
ATOM 790 N N . GLN A 1 105 ? -5.558 -1.768 -12.931 1.00 89.81 105 GLN A N 1
ATOM 791 C CA . GLN A 1 105 ? -5.026 -0.709 -13.778 1.00 89.81 105 GLN A CA 1
ATOM 792 C C . GLN A 1 105 ? -3.624 -1.042 -14.307 1.00 89.81 105 GLN A C 1
ATOM 794 O O . GLN A 1 105 ? -3.345 -0.765 -15.474 1.00 89.81 105 GLN A O 1
ATOM 799 N N . GLU A 1 106 ? -2.746 -1.635 -13.492 1.00 90.94 106 GLU A N 1
ATOM 800 C CA . GLU A 1 106 ? -1.428 -2.106 -13.934 1.00 90.94 106 GLU A CA 1
ATOM 801 C C . GLU A 1 106 ? -1.561 -3.174 -15.024 1.00 90.94 106 GLU A C 1
ATOM 803 O O . GLU A 1 106 ? -0.906 -3.060 -16.061 1.00 90.94 106 GLU A O 1
ATOM 808 N N . ALA A 1 107 ? -2.433 -4.166 -14.830 1.00 90.81 107 ALA A N 1
ATOM 809 C CA . ALA A 1 107 ? -2.675 -5.222 -15.808 1.00 90.81 107 ALA A CA 1
ATOM 810 C C . ALA A 1 107 ? -3.139 -4.638 -17.152 1.00 90.81 107 ALA A C 1
ATOM 812 O O . ALA A 1 107 ? -2.553 -4.938 -18.191 1.00 90.81 107 ALA A O 1
ATOM 813 N N . SER A 1 108 ? -4.096 -3.704 -17.127 1.00 87.69 108 SER A N 1
ATOM 814 C CA . SER A 1 108 ? -4.559 -3.002 -18.332 1.00 87.69 108 SER A CA 1
ATOM 815 C C . SER A 1 108 ? -3.430 -2.238 -19.048 1.00 87.69 108 SER A C 1
ATOM 817 O O . SER A 1 108 ? -3.334 -2.261 -20.277 1.00 87.69 108 SER A O 1
ATOM 819 N N . ILE A 1 109 ? -2.526 -1.600 -18.293 1.00 84.94 109 ILE A N 1
ATOM 820 C CA . ILE A 1 109 ? -1.348 -0.912 -18.848 1.00 84.94 109 ILE A CA 1
ATOM 821 C C . ILE A 1 109 ? -0.378 -1.909 -19.491 1.00 84.94 109 ILE A C 1
ATOM 823 O O . ILE A 1 109 ? 0.202 -1.603 -20.530 1.00 84.94 109 ILE A O 1
ATOM 827 N N . ARG A 1 110 ? -0.183 -3.088 -18.896 1.00 85.50 110 ARG A N 1
ATOM 828 C CA . ARG A 1 110 ? 0.710 -4.126 -19.432 1.00 85.50 110 ARG A CA 1
ATOM 829 C C . ARG A 1 110 ? 0.136 -4.823 -20.663 1.00 85.50 110 ARG A C 1
ATOM 831 O O . ARG A 1 110 ? 0.905 -5.175 -21.552 1.00 85.50 110 ARG A O 1
ATOM 838 N N . GLU A 1 111 ? -1.184 -4.980 -20.740 1.00 86.56 111 GLU A N 1
ATOM 839 C CA . GLU A 1 111 ? -1.877 -5.497 -21.926 1.00 86.56 111 GLU A CA 1
ATOM 840 C C . GLU A 1 111 ? -1.827 -4.508 -23.097 1.00 86.56 111 GLU A C 1
ATOM 842 O O . GLU A 1 111 ? -1.621 -4.911 -24.242 1.00 86.56 111 GLU A O 1
ATOM 847 N N . ASN A 1 112 ? -1.975 -3.205 -22.825 1.00 82.94 112 ASN A N 1
ATOM 848 C CA . ASN A 1 112 ? -1.910 -2.158 -23.844 1.00 82.94 112 ASN A CA 1
ATOM 849 C C . ASN A 1 112 ? -0.974 -0.997 -23.451 1.00 82.94 112 ASN A C 1
ATOM 851 O O . ASN A 1 112 ? -1.422 0.134 -23.205 1.00 82.94 112 ASN A O 1
ATOM 855 N N . PRO A 1 113 ? 0.351 -1.225 -23.472 1.00 73.19 113 PRO A N 1
ATOM 856 C CA . PRO A 1 113 ? 1.319 -0.210 -23.072 1.00 73.19 113 PRO A CA 1
ATOM 857 C C . PRO A 1 113 ? 1.312 0.986 -24.027 1.00 73.19 113 PRO A C 1
ATOM 859 O O . PRO A 1 113 ? 1.544 2.113 -23.602 1.00 73.19 113 PRO A O 1
ATOM 862 N N . ALA A 1 114 ? 0.987 0.791 -25.308 1.00 69.31 114 ALA A N 1
ATOM 863 C CA . ALA A 1 114 ? 0.943 1.869 -26.295 1.00 69.31 114 ALA A CA 1
ATOM 864 C C . ALA A 1 114 ? -0.200 2.874 -26.056 1.00 69.31 114 ALA A C 1
ATOM 866 O O . ALA A 1 114 ? -0.030 4.059 -26.372 1.00 69.31 114 ALA A O 1
ATOM 867 N N . GLY A 1 115 ? -1.330 2.407 -25.510 1.00 64.94 115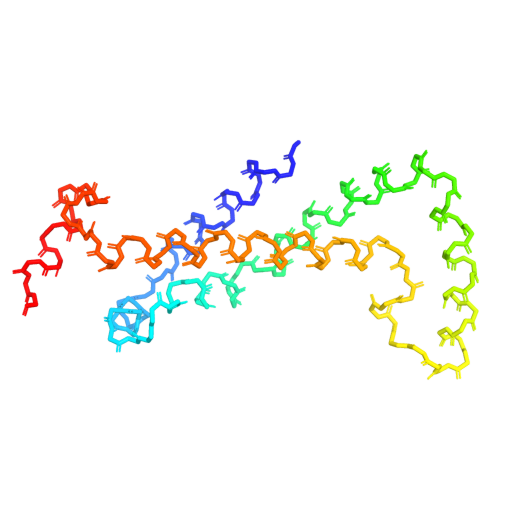 GLY A N 1
ATOM 868 C CA . GLY A 1 115 ? -2.488 3.226 -25.137 1.00 64.94 115 GLY A CA 1
ATOM 869 C C . GLY A 1 115 ? -2.355 3.881 -23.761 1.00 64.94 115 GLY A C 1
ATOM 870 O O . GLY A 1 115 ? -2.839 4.991 -23.563 1.00 64.94 115 GLY A O 1
ATOM 871 N N . ALA A 1 116 ? -1.645 3.233 -22.838 1.00 60.00 116 ALA A N 1
ATOM 872 C CA . ALA A 1 116 ? -1.393 3.747 -21.495 1.00 60.00 116 ALA A CA 1
ATOM 873 C C . ALA A 1 116 ? -0.207 4.724 -21.402 1.00 60.00 116 ALA A C 1
ATOM 875 O O . ALA A 1 116 ? -0.121 5.538 -20.480 1.00 60.00 116 ALA A O 1
ATOM 876 N N . ALA A 1 117 ? 0.749 4.626 -22.325 1.00 57.25 117 ALA A N 1
ATOM 877 C CA . ALA A 1 117 ? 2.016 5.320 -22.204 1.00 57.25 117 ALA A CA 1
ATOM 878 C C . ALA A 1 117 ? 1.953 6.793 -22.635 1.00 57.25 117 ALA A C 1
ATOM 880 O O . ALA A 1 117 ? 1.762 7.125 -23.809 1.00 57.25 117 ALA A O 1
ATOM 881 N N . THR A 1 118 ? 2.311 7.676 -21.701 1.00 65.56 118 THR A N 1
ATOM 882 C CA . THR A 1 118 ? 2.976 8.940 -22.039 1.00 65.56 118 THR A CA 1
ATOM 883 C C . THR A 1 118 ? 4.318 8.648 -22.732 1.00 65.56 118 THR A C 1
ATOM 885 O O . THR A 1 118 ? 4.854 7.539 -22.663 1.00 65.56 118 THR A O 1
ATOM 888 N N . SER A 1 119 ? 4.882 9.633 -23.434 1.00 54.56 119 SER A N 1
ATOM 889 C CA . SER A 1 119 ? 6.073 9.483 -24.295 1.00 54.56 119 SER A CA 1
ATOM 890 C C . SER A 1 119 ? 7.286 8.801 -23.635 1.00 54.56 119 SER A C 1
ATOM 892 O O . SER A 1 119 ? 8.112 8.220 -24.339 1.00 54.56 119 SER A O 1
ATOM 894 N N . LEU A 1 120 ? 7.384 8.825 -22.302 1.00 55.25 120 LEU A N 1
ATOM 895 C CA . LEU A 1 120 ? 8.440 8.167 -21.535 1.00 55.25 120 LEU A CA 1
ATOM 896 C C . LEU A 1 120 ? 8.247 6.645 -21.426 1.00 55.25 120 LEU A C 1
ATOM 898 O O . LEU A 1 120 ? 9.201 5.899 -21.635 1.00 55.25 120 LEU A O 1
ATOM 902 N N . ALA A 1 121 ? 7.024 6.170 -21.177 1.00 59.06 121 ALA A N 1
ATOM 903 C CA . ALA A 1 121 ? 6.741 4.737 -21.103 1.00 59.06 121 ALA A CA 1
ATOM 904 C C . ALA A 1 121 ? 6.926 4.062 -22.476 1.00 59.06 121 ALA A C 1
ATOM 906 O O . ALA A 1 121 ? 7.517 2.987 -22.547 1.00 59.06 121 ALA A O 1
ATOM 907 N N . LYS A 1 122 ? 6.585 4.738 -23.587 1.00 58.88 122 LYS A N 1
ATOM 908 C CA . LYS A 1 122 ? 6.863 4.224 -24.946 1.00 58.88 122 LYS A CA 1
ATOM 909 C C . LYS A 1 122 ? 8.357 4.001 -25.204 1.00 58.88 122 LYS A C 1
ATOM 911 O O . LYS A 1 122 ? 8.714 3.026 -25.852 1.00 58.88 122 LYS A O 1
ATOM 916 N N . LYS A 1 123 ? 9.235 4.870 -24.684 1.00 59.12 123 LYS A N 1
ATOM 917 C CA . LYS A 1 123 ? 10.696 4.724 -24.833 1.00 59.12 123 LYS A CA 1
ATOM 918 C C . LYS A 1 123 ? 11.270 3.560 -24.024 1.00 59.12 123 LYS A C 1
ATOM 920 O O . LYS A 1 123 ? 12.225 2.943 -24.474 1.00 59.12 123 LYS A O 1
ATOM 925 N N . VAL A 1 124 ? 10.713 3.275 -22.847 1.00 61.44 124 VAL A N 1
ATOM 926 C CA . VAL A 1 124 ? 11.188 2.184 -21.978 1.00 61.44 124 VAL A CA 1
ATOM 927 C C . VAL A 1 124 ? 10.683 0.828 -22.469 1.00 61.44 124 VAL A C 1
ATOM 929 O O . VAL A 1 124 ? 11.460 -0.117 -22.532 1.00 61.44 124 VAL A O 1
ATOM 932 N N . PHE A 1 125 ? 9.412 0.740 -22.868 1.00 59.84 125 PHE A N 1
ATOM 933 C CA . PHE A 1 125 ? 8.823 -0.506 -23.366 1.00 59.84 125 PHE A CA 1
ATOM 934 C C . PHE A 1 125 ? 9.172 -0.813 -24.827 1.00 59.84 125 PHE A C 1
ATOM 936 O O . PHE A 1 125 ? 9.148 -1.973 -25.204 1.00 59.84 125 PHE A O 1
ATOM 943 N N . GLY A 1 126 ? 9.530 0.186 -25.641 1.00 60.34 126 GLY A N 1
ATOM 944 C CA . GLY A 1 126 ? 10.029 -0.029 -27.007 1.00 60.34 126 GLY A CA 1
ATOM 945 C C . GLY A 1 126 ? 11.513 -0.407 -27.096 1.00 60.34 126 GLY A C 1
ATOM 946 O O . GLY A 1 126 ? 12.010 -0.627 -28.195 1.00 60.34 126 GLY A O 1
ATOM 947 N N . ALA A 1 127 ? 12.230 -0.425 -25.966 1.00 59.00 127 ALA A N 1
ATOM 948 C CA . ALA A 1 127 ? 13.618 -0.887 -25.870 1.00 59.00 127 ALA A CA 1
ATOM 949 C C . ALA A 1 127 ? 13.736 -2.345 -25.369 1.00 59.00 127 ALA A C 1
ATOM 951 O O . ALA A 1 127 ? 14.853 -2.834 -25.187 1.00 59.00 127 ALA A O 1
ATOM 952 N N . LEU A 1 128 ? 12.596 -2.998 -25.112 1.00 52.53 128 LEU A N 1
ATOM 953 C CA . LEU A 1 128 ? 12.456 -4.443 -24.906 1.00 52.53 128 LEU A CA 1
ATOM 954 C C . LEU A 1 128 ? 12.115 -5.111 -26.241 1.00 52.53 128 LEU A C 1
ATOM 956 O O . LEU A 1 128 ? 12.584 -6.252 -26.432 1.00 52.53 128 LEU A O 1
#

Sequence (128 aa):
AAVPQAQALLVDSVKKMTVQDAKSILRGPQDSATQYLNKTSREQIRAQFLPIVKKATDQVGLAKQYNSFAGQAASFGVIDAKSANIENYVTEQALDGLFTMIAEQEASIRENPAGAATSLAKKVFGAL

pLDDT: mean 82.54, std 12.35, range [52.53, 96.94]